Protein AF-A0A7S1ZR66-F1 (afdb_monomer_lite)

Radius of gyration: 20.39 Å; chains: 1; bounding box: 37×37×50 Å

Organism: Trieres chinensis (NCBI:txid1514140)

Sequence (114 aa):
HILWSLSKDFGASGFRTGVLYSQNSILLKGLANLNIFSGVSHPMQMIVAEILADDDFLDVFLDHSRIQITQSYNLCARKLEEMVIPYVPAVAGIFIYCDFSSLLPSQDFEGEKL

Secondary structure (DSSP, 8-state):
-EEEEHHHHSS-GGG--EEEE-S-HHHHHHHHHHGGGTPPPHHHHHHHHHHHH-HHHHHHHHHHHHHHHHHHHHHHHHHHHHTT--EEPPSSSS--EE--GGGSSSSSTTTT--

pLDDT: mean 94.1, std 5.13, range [60.31, 98.44]

Structure (mmCIF, N/CA/C/O backbone):
data_AF-A0A7S1ZR66-F1
#
_entry.id   AF-A0A7S1ZR66-F1
#
loop_
_atom_site.group_PDB
_atom_site.id
_atom_site.type_symbol
_atom_site.label_atom_id
_atom_site.label_alt_id
_atom_site.label_comp_id
_atom_site.label_asym_id
_atom_site.label_entity_id
_atom_site.label_seq_id
_atom_site.pdbx_PDB_ins_code
_atom_site.Cartn_x
_atom_site.Cartn_y
_atom_site.Cartn_z
_atom_site.occupancy
_atom_site.B_iso_or_equiv
_atom_site.auth_seq_id
_atom_site.auth_comp_id
_atom_site.auth_asym_id
_atom_site.auth_atom_id
_atom_site.pdbx_PDB_model_num
ATOM 1 N N . HIS A 1 1 ? -1.587 14.432 -10.041 1.00 92.75 1 HIS A N 1
ATOM 2 C CA . HIS A 1 1 ? -0.272 13.805 -9.786 1.00 92.75 1 HIS A CA 1
ATOM 3 C C . HIS A 1 1 ? -0.515 12.489 -9.074 1.00 92.75 1 HIS A C 1
ATOM 5 O O . HIS A 1 1 ? -1.448 12.439 -8.284 1.00 92.75 1 HIS A O 1
ATOM 11 N N . ILE A 1 2 ? 0.268 11.452 -9.355 1.00 96.62 2 ILE A N 1
ATOM 12 C CA . ILE A 1 2 ? 0.158 10.134 -8.720 1.00 96.62 2 ILE A CA 1
ATOM 13 C C . ILE A 1 2 ? 1.516 9.802 -8.109 1.00 96.62 2 ILE A C 1
ATOM 15 O O . ILE A 1 2 ? 2.536 9.928 -8.782 1.00 96.62 2 ILE A O 1
ATOM 19 N N . LEU A 1 3 ? 1.512 9.402 -6.842 1.00 95.12 3 LEU A N 1
ATOM 20 C CA . LEU A 1 3 ? 2.680 8.916 -6.115 1.00 95.12 3 LEU A CA 1
ATOM 21 C C . LEU A 1 3 ? 2.479 7.433 -5.840 1.00 95.12 3 LEU A C 1
ATOM 23 O O . LEU A 1 3 ? 1.424 7.039 -5.347 1.00 95.12 3 LEU A O 1
ATOM 27 N N . TRP A 1 4 ? 3.485 6.630 -6.150 1.00 95.88 4 TRP A N 1
ATOM 28 C CA . TRP A 1 4 ? 3.432 5.187 -5.966 1.00 95.88 4 TRP A CA 1
ATOM 29 C C . TRP A 1 4 ? 4.798 4.628 -5.547 1.00 95.88 4 TRP A C 1
ATOM 31 O O . TRP A 1 4 ? 5.835 5.249 -5.780 1.00 95.88 4 TRP A O 1
ATOM 41 N N . SER A 1 5 ? 4.817 3.473 -4.881 1.00 94.81 5 SER A N 1
ATOM 42 C CA . SER A 1 5 ? 6.042 2.787 -4.458 1.00 94.81 5 SER A CA 1
ATOM 43 C C . SER A 1 5 ? 5.779 1.303 -4.226 1.00 94.81 5 SER A C 1
ATOM 45 O O . SER A 1 5 ? 4.735 0.933 -3.698 1.00 94.81 5 SER A O 1
ATOM 47 N N . LEU A 1 6 ? 6.794 0.470 -4.463 1.00 94.75 6 LEU A N 1
ATOM 48 C CA . LEU A 1 6 ? 6.759 -0.966 -4.162 1.00 94.75 6 LEU A CA 1
ATOM 49 C C . LEU A 1 6 ? 6.698 -1.292 -2.657 1.00 94.75 6 LEU A C 1
ATOM 51 O O . LEU A 1 6 ? 6.507 -2.441 -2.266 1.00 94.75 6 LEU A O 1
ATOM 55 N N . SER A 1 7 ? 6.871 -0.296 -1.786 1.00 94.88 7 SER A N 1
ATOM 56 C CA . SER A 1 7 ? 7.062 -0.513 -0.347 1.00 94.88 7 SER A CA 1
ATOM 57 C C . SER A 1 7 ? 5.894 -1.223 0.349 1.00 94.88 7 SER A C 1
ATOM 59 O O . SER A 1 7 ? 6.119 -1.868 1.372 1.00 94.88 7 SER A O 1
ATOM 61 N N . LYS A 1 8 ? 4.661 -1.061 -0.145 1.00 91.38 8 LYS A N 1
ATOM 62 C CA . LYS A 1 8 ? 3.447 -1.601 0.489 1.00 91.38 8 LYS A CA 1
ATOM 63 C C . LYS A 1 8 ? 2.804 -2.698 -0.345 1.00 91.38 8 LYS A C 1
ATOM 65 O O . LYS A 1 8 ? 2.589 -3.775 0.192 1.00 91.38 8 LYS A O 1
ATOM 70 N N . ASP A 1 9 ? 2.610 -2.457 -1.637 1.00 91.69 9 ASP A N 1
ATOM 71 C CA . ASP A 1 9 ? 1.949 -3.423 -2.522 1.00 91.69 9 ASP A CA 1
ATOM 72 C C . ASP A 1 9 ? 2.796 -4.688 -2.734 1.00 91.69 9 ASP A C 1
ATOM 74 O O . ASP A 1 9 ? 2.255 -5.786 -2.806 1.00 91.69 9 ASP A O 1
ATOM 78 N N . PHE A 1 10 ? 4.128 -4.541 -2.752 1.00 93.88 10 PHE A N 1
ATOM 79 C CA . PHE A 1 10 ? 5.086 -5.636 -2.961 1.00 93.88 10 PHE A CA 1
ATOM 80 C C . PHE A 1 10 ? 5.878 -6.006 -1.700 1.00 93.88 10 PHE A C 1
ATOM 82 O O . PHE A 1 10 ? 6.770 -6.847 -1.752 1.00 93.88 10 PHE A O 1
ATOM 89 N N . GLY A 1 11 ? 5.634 -5.333 -0.570 1.00 93.06 11 GLY A N 1
ATOM 90 C CA . GLY A 1 11 ? 6.440 -5.505 0.647 1.00 93.06 11 GLY A CA 1
ATOM 91 C C . GLY A 1 11 ? 7.927 -5.141 0.487 1.00 93.06 11 GLY A C 1
ATOM 92 O O . GLY A 1 11 ? 8.728 -5.398 1.383 1.00 93.06 11 GLY A O 1
ATOM 93 N N . ALA A 1 12 ? 8.320 -4.505 -0.622 1.00 94.44 12 ALA A N 1
ATOM 94 C CA . ALA A 1 12 ? 9.715 -4.263 -0.987 1.00 94.44 12 ALA A CA 1
ATOM 95 C C . ALA A 1 12 ? 10.218 -2.903 -0.475 1.00 94.44 12 ALA A C 1
ATOM 97 O O . ALA A 1 12 ? 10.810 -2.103 -1.204 1.00 94.44 12 ALA A O 1
ATOM 98 N N . SER A 1 13 ? 9.972 -2.604 0.803 1.00 93.00 13 SER A N 1
ATOM 99 C CA . SER A 1 13 ? 10.336 -1.308 1.391 1.00 93.00 13 SER A CA 1
ATOM 100 C C . SER A 1 13 ? 11.841 -1.037 1.332 1.00 93.00 13 SER A C 1
ATOM 102 O O . SER A 1 13 ? 12.227 0.118 1.184 1.00 93.00 13 SER A O 1
ATOM 104 N N . GLY A 1 14 ? 12.686 -2.071 1.350 1.00 92.69 14 GLY A N 1
ATOM 105 C CA . GLY A 1 14 ? 14.141 -1.954 1.227 1.00 92.69 14 GLY A CA 1
ATOM 106 C C . GLY A 1 14 ? 14.646 -1.512 -0.151 1.00 92.69 14 GLY A C 1
ATOM 107 O O . GLY A 1 14 ? 15.755 -0.997 -0.239 1.00 92.69 14 GLY A O 1
ATOM 108 N N . PHE A 1 15 ? 13.846 -1.635 -1.218 1.00 93.88 15 PHE A N 1
ATOM 109 C CA . PHE A 1 15 ? 14.294 -1.310 -2.586 1.00 93.88 15 PHE A CA 1
ATOM 110 C C . PHE A 1 15 ? 14.435 0.195 -2.828 1.00 93.88 15 PHE A C 1
ATOM 112 O O . PHE A 1 15 ? 15.133 0.633 -3.736 1.00 93.88 15 PHE A O 1
ATOM 119 N N . ARG A 1 16 ? 13.782 1.005 -1.993 1.00 92.38 16 ARG A N 1
ATOM 120 C CA . ARG A 1 16 ? 13.810 2.470 -2.081 1.00 92.38 16 ARG A CA 1
ATOM 121 C C . ARG A 1 16 ? 13.393 3.049 -3.424 1.00 92.38 16 ARG A C 1
ATOM 123 O O . ARG A 1 16 ? 13.847 4.114 -3.820 1.00 92.38 16 ARG A O 1
ATOM 130 N N . THR A 1 17 ? 12.415 2.406 -4.050 1.00 93.62 17 THR A N 1
ATOM 131 C CA . THR A 1 17 ? 11.853 2.841 -5.328 1.00 93.62 17 THR A CA 1
ATOM 132 C C . THR A 1 17 ? 10.510 3.534 -5.124 1.00 93.62 17 THR A C 1
ATOM 134 O O . THR A 1 17 ? 9.545 2.935 -4.638 1.00 93.62 17 THR A O 1
ATOM 137 N N . GLY A 1 18 ? 10.453 4.812 -5.492 1.00 92.12 18 GLY A N 1
ATOM 138 C CA . GLY A 1 18 ? 9.234 5.612 -5.552 1.00 92.12 18 GLY A CA 1
ATOM 139 C C . GLY A 1 18 ? 9.074 6.218 -6.941 1.00 92.12 18 GLY A C 1
ATOM 140 O O . GLY A 1 18 ? 10.059 6.556 -7.593 1.00 92.12 18 GLY A O 1
ATOM 141 N N . VAL A 1 19 ? 7.832 6.346 -7.387 1.00 92.88 19 VAL A N 1
ATOM 142 C CA . VAL A 1 19 ? 7.469 6.867 -8.702 1.00 92.88 19 VAL A CA 1
ATOM 143 C C . VAL A 1 19 ? 6.523 8.042 -8.513 1.00 92.88 19 VAL A C 1
ATOM 145 O O . VAL A 1 19 ? 5.522 7.943 -7.804 1.00 92.88 19 VAL A O 1
ATOM 148 N N . LEU A 1 20 ? 6.834 9.154 -9.176 1.00 93.62 20 LEU A N 1
ATOM 149 C CA . LEU A 1 20 ? 5.905 10.256 -9.370 1.00 93.62 20 LEU A CA 1
ATOM 150 C C . LEU A 1 20 ? 5.476 10.277 -10.833 1.00 93.62 20 LEU A C 1
ATOM 152 O O . LEU A 1 20 ? 6.281 10.547 -11.721 1.00 93.62 20 LEU A O 1
ATOM 156 N N . TYR A 1 21 ? 4.185 10.088 -11.067 1.00 94.81 21 TYR A N 1
ATOM 157 C CA . TYR A 1 21 ? 3.568 10.320 -12.361 1.00 94.81 21 TYR A CA 1
ATOM 158 C C . TYR A 1 21 ? 2.830 11.667 -12.365 1.00 94.81 21 TYR A C 1
ATOM 160 O O . TYR A 1 21 ? 2.024 11.989 -11.484 1.00 94.81 21 TYR A O 1
ATOM 168 N N . SER A 1 22 ? 3.117 12.500 -13.363 1.00 96.25 22 SER A N 1
ATOM 169 C CA . SER A 1 22 ? 2.583 13.856 -13.470 1.00 96.25 22 SER A CA 1
ATOM 170 C C . SER A 1 22 ? 2.481 14.284 -14.928 1.00 96.25 22 SER A C 1
ATOM 172 O O . SER A 1 22 ? 3.426 14.110 -15.683 1.00 96.25 22 SER A O 1
ATOM 174 N N . GLN A 1 23 ? 1.375 14.926 -15.304 1.00 97.25 23 GLN A N 1
ATOM 175 C CA . GLN A 1 23 ? 1.249 15.594 -16.608 1.00 97.25 23 GLN A CA 1
ATOM 176 C C . GLN A 1 23 ? 1.816 17.026 -16.592 1.00 97.25 23 GLN A C 1
ATOM 178 O O . GLN A 1 23 ? 1.995 17.647 -17.635 1.00 97.25 23 GLN A O 1
ATOM 183 N N . ASN A 1 24 ? 2.125 17.572 -15.411 1.00 97.56 24 ASN A N 1
ATOM 184 C CA . ASN A 1 24 ? 2.722 18.897 -15.283 1.00 97.56 24 ASN A CA 1
ATOM 185 C C . ASN A 1 24 ? 4.222 18.834 -15.607 1.00 97.56 24 ASN A C 1
ATOM 187 O O . ASN A 1 24 ? 5.030 18.403 -14.778 1.00 97.56 24 ASN A O 1
ATOM 191 N N . SER A 1 25 ? 4.593 19.303 -16.798 1.00 96.00 25 SER A N 1
ATOM 192 C CA . SER A 1 25 ? 5.981 19.325 -17.261 1.00 96.00 25 SER A CA 1
ATOM 193 C C . SER A 1 25 ? 6.876 20.279 -16.470 1.00 96.00 25 SER A C 1
ATOM 195 O O . SER A 1 25 ? 8.077 20.044 -16.384 1.00 96.00 25 SER A O 1
ATOM 197 N N . ILE A 1 26 ? 6.325 21.361 -15.905 1.00 96.38 26 ILE A N 1
ATOM 198 C CA . ILE A 1 26 ? 7.096 22.323 -15.101 1.00 96.38 26 ILE A CA 1
ATOM 199 C C . ILE A 1 26 ? 7.556 21.643 -13.810 1.00 96.38 26 ILE A C 1
ATOM 201 O O . ILE A 1 26 ? 8.738 21.695 -13.476 1.00 96.38 26 ILE A O 1
ATOM 205 N N . LEU A 1 27 ? 6.646 20.927 -13.144 1.00 94.38 27 LEU A N 1
ATOM 206 C CA . LEU A 1 27 ? 6.963 20.129 -11.961 1.00 94.38 27 LEU A CA 1
ATOM 207 C C . LEU A 1 27 ? 8.024 19.065 -12.269 1.00 94.38 27 LEU A C 1
ATOM 209 O O . LEU A 1 27 ? 9.008 18.960 -11.544 1.00 94.38 27 LEU A O 1
ATOM 213 N N . LEU A 1 28 ? 7.849 18.301 -13.353 1.00 93.75 28 LEU A N 1
ATOM 214 C CA . LEU A 1 28 ? 8.796 17.246 -13.727 1.00 93.75 28 LEU A CA 1
ATOM 215 C C . LEU A 1 28 ? 10.194 17.798 -14.026 1.00 93.75 28 LEU A C 1
ATOM 217 O O . LEU A 1 28 ? 11.180 17.220 -13.580 1.00 93.75 28 LEU A O 1
ATOM 221 N N . LYS A 1 29 ? 10.291 18.939 -14.722 1.00 93.06 29 LYS A N 1
ATOM 222 C CA . LYS A 1 29 ? 11.575 19.614 -14.970 1.00 93.06 29 LYS A CA 1
ATOM 223 C C . LYS A 1 29 ? 12.231 20.087 -13.674 1.00 93.06 29 LYS A C 1
ATOM 225 O O . LYS A 1 29 ? 13.433 19.907 -13.509 1.00 93.06 29 LYS A O 1
ATOM 230 N N . GLY A 1 30 ? 11.453 20.655 -12.751 1.00 93.12 30 GLY A N 1
ATOM 231 C CA . GLY A 1 30 ? 11.957 21.055 -11.436 1.00 93.12 30 GLY A CA 1
ATOM 232 C C . GLY A 1 30 ? 12.502 19.867 -10.640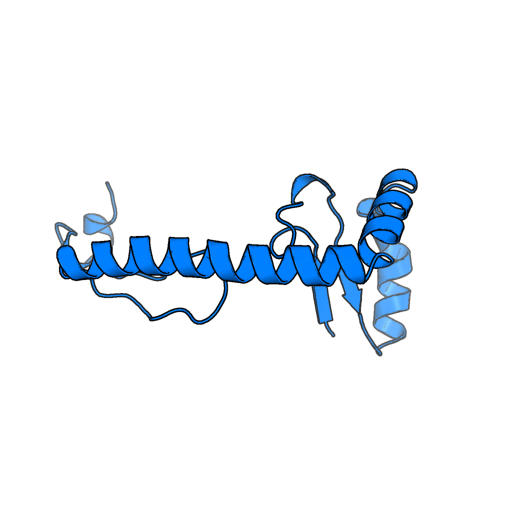 1.00 93.12 30 GLY A C 1
ATOM 233 O O . GLY A 1 30 ? 13.596 19.940 -10.086 1.00 93.12 30 GLY A O 1
ATOM 234 N N . LEU A 1 31 ? 11.780 18.746 -10.644 1.00 90.81 31 LEU A N 1
ATOM 235 C CA . LEU A 1 31 ? 12.182 17.533 -9.932 1.00 90.81 31 LEU A CA 1
ATOM 236 C C . LEU A 1 31 ? 13.363 16.811 -10.575 1.00 90.81 31 LEU A C 1
ATOM 238 O O . LEU A 1 31 ? 14.182 16.264 -9.844 1.00 90.81 31 LEU A O 1
ATOM 242 N N . ALA A 1 32 ? 13.501 16.839 -11.902 1.00 86.88 32 ALA A N 1
ATOM 243 C CA . ALA A 1 32 ? 14.645 16.237 -12.588 1.00 86.88 32 ALA A CA 1
ATOM 244 C C . ALA A 1 32 ? 15.983 16.787 -12.061 1.00 86.88 32 ALA A C 1
ATOM 246 O O . ALA A 1 32 ? 16.927 16.023 -11.873 1.00 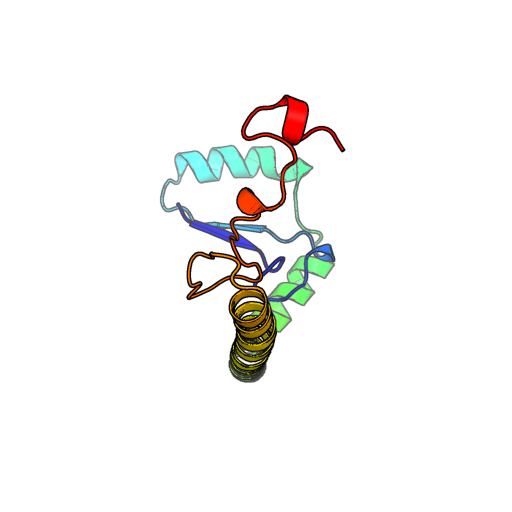86.88 32 ALA A O 1
ATOM 247 N N . ASN A 1 33 ? 16.033 18.081 -11.729 1.00 84.38 33 ASN A N 1
ATOM 248 C CA . ASN A 1 33 ? 17.214 18.717 -11.141 1.00 84.38 33 ASN A CA 1
ATOM 249 C C . ASN A 1 33 ? 17.459 18.317 -9.674 1.00 84.38 33 ASN A C 1
ATOM 251 O O . ASN A 1 33 ? 18.595 18.348 -9.212 1.00 84.38 33 ASN A O 1
ATOM 255 N N . LEU A 1 34 ? 16.409 17.946 -8.935 1.00 85.38 34 LEU A N 1
ATOM 256 C CA . LEU A 1 34 ? 16.487 17.558 -7.520 1.00 85.38 34 LEU A CA 1
ATOM 257 C C . LEU A 1 34 ? 16.696 16.051 -7.321 1.00 85.38 34 LEU A C 1
ATOM 259 O O . LEU A 1 34 ? 17.138 15.624 -6.256 1.00 85.38 34 LEU A O 1
ATOM 263 N N . ASN A 1 35 ? 16.420 15.244 -8.346 1.00 81.06 35 ASN A N 1
ATOM 264 C CA . ASN A 1 35 ? 16.436 13.786 -8.262 1.00 81.06 35 ASN A CA 1
ATOM 265 C C . ASN A 1 35 ? 17.831 13.191 -7.987 1.00 81.06 35 ASN A C 1
ATOM 267 O O . ASN A 1 35 ? 17.931 12.021 -7.637 1.00 81.06 35 ASN A O 1
ATOM 271 N N . ILE A 1 36 ? 18.912 13.972 -8.097 1.00 78.62 36 ILE A N 1
ATOM 272 C CA . ILE A 1 36 ? 20.276 13.510 -7.794 1.00 78.62 36 ILE A CA 1
ATOM 273 C C . ILE A 1 36 ? 20.440 13.031 -6.341 1.00 78.62 36 ILE A C 1
ATOM 275 O O . ILE A 1 36 ? 21.237 12.135 -6.081 1.00 78.62 36 ILE A O 1
ATOM 279 N N . PHE A 1 37 ? 19.662 13.576 -5.399 1.00 82.12 37 PHE A N 1
ATOM 280 C CA . PHE A 1 37 ? 19.746 13.217 -3.978 1.00 82.12 37 PHE A CA 1
ATOM 281 C C . PHE A 1 37 ? 18.920 11.982 -3.599 1.00 82.12 37 PHE A C 1
ATOM 283 O O . PHE A 1 37 ? 19.128 11.408 -2.533 1.00 82.12 37 PHE A O 1
ATOM 290 N N . SER A 1 38 ? 17.97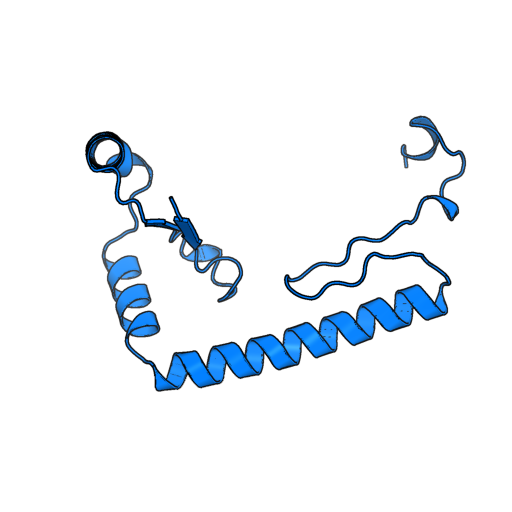7 11.576 -4.450 1.00 84.19 38 SER A N 1
ATOM 291 C CA . SER A 1 38 ? 17.030 10.484 -4.180 1.00 84.19 38 SER A CA 1
ATOM 292 C C . SER A 1 38 ? 16.904 9.501 -5.345 1.00 84.19 38 SER A C 1
ATOM 294 O O . SER A 1 38 ? 15.920 8.768 -5.439 1.00 84.19 38 SER A O 1
ATOM 296 N N . GLY A 1 39 ? 17.883 9.502 -6.251 1.00 85.88 39 GLY A N 1
ATOM 297 C CA . GLY A 1 39 ? 17.896 8.641 -7.423 1.00 85.88 39 GLY A CA 1
ATOM 298 C C . GLY A 1 39 ? 17.982 7.166 -7.038 1.00 85.88 39 GLY A C 1
ATOM 299 O O . GLY A 1 39 ? 18.748 6.770 -6.161 1.00 85.88 39 GLY A O 1
ATOM 300 N N . VAL A 1 40 ? 17.205 6.335 -7.728 1.00 91.44 40 VAL A N 1
ATOM 301 C CA . VAL A 1 40 ? 17.272 4.876 -7.593 1.00 91.44 40 VAL A CA 1
ATOM 302 C C . VAL A 1 40 ? 18.523 4.382 -8.321 1.00 91.44 40 VAL A C 1
ATOM 304 O O . VAL A 1 40 ? 18.787 4.806 -9.446 1.00 91.44 40 VAL A O 1
ATOM 307 N N . SER A 1 41 ? 19.309 3.494 -7.709 1.00 91.38 41 SER A N 1
ATOM 308 C CA . SER A 1 41 ? 20.521 2.963 -8.347 1.00 91.38 41 SER A CA 1
ATOM 309 C C . SER A 1 41 ? 20.182 2.174 -9.617 1.00 91.38 41 SER A C 1
ATOM 311 O O . SER A 1 41 ? 19.142 1.522 -9.692 1.00 91.38 41 SER A O 1
ATOM 313 N N . HIS A 1 42 ? 21.062 2.205 -10.623 1.00 93.44 42 HIS A N 1
ATOM 314 C CA . HIS A 1 42 ? 20.813 1.513 -11.894 1.00 93.44 42 HIS A CA 1
ATOM 315 C C . HIS A 1 42 ? 20.519 0.006 -11.732 1.00 93.44 42 HIS A C 1
ATOM 317 O O . HIS A 1 42 ? 19.525 -0.447 -12.294 1.00 93.44 42 HIS A O 1
ATOM 323 N N . PRO A 1 43 ? 21.266 -0.771 -10.915 1.00 95.38 43 PRO A N 1
ATOM 324 C CA . PRO A 1 43 ? 20.928 -2.176 -10.683 1.00 95.38 43 PRO A CA 1
ATOM 325 C C . PRO A 1 43 ? 19.519 -2.371 -10.111 1.00 95.38 43 PRO A C 1
ATOM 327 O O . PRO A 1 43 ? 18.814 -3.290 -10.510 1.00 95.38 43 PRO A O 1
ATOM 330 N N . MET A 1 44 ? 19.080 -1.482 -9.214 1.00 95.50 44 MET A N 1
ATOM 331 C CA . MET A 1 44 ? 17.736 -1.551 -8.646 1.00 95.50 44 MET A CA 1
ATOM 332 C C . MET A 1 44 ? 16.661 -1.180 -9.671 1.00 95.50 44 MET A C 1
ATOM 334 O O . MET A 1 44 ? 15.605 -1.801 -9.695 1.00 95.50 44 MET A O 1
ATOM 338 N N . GLN A 1 45 ? 16.935 -0.215 -10.557 1.00 95.19 45 GLN A N 1
ATOM 339 C CA . GLN A 1 45 ? 16.042 0.088 -11.679 1.00 95.19 45 GLN A CA 1
ATOM 340 C C . GLN A 1 45 ? 15.866 -1.127 -12.598 1.00 95.19 45 GLN A C 1
ATOM 342 O O . GLN A 1 45 ? 14.741 -1.413 -12.988 1.00 95.19 45 GLN A O 1
ATOM 347 N N . MET A 1 46 ? 16.944 -1.865 -12.892 1.00 97.25 46 MET A N 1
ATOM 348 C CA . MET A 1 46 ? 16.880 -3.085 -13.708 1.00 97.25 46 MET A CA 1
ATOM 349 C C . MET A 1 46 ? 16.050 -4.185 -13.038 1.00 97.25 46 MET A C 1
ATOM 351 O O . MET A 1 46 ? 15.200 -4.780 -13.687 1.00 97.25 46 MET A O 1
ATOM 355 N N . ILE A 1 47 ? 16.247 -4.418 -11.736 1.00 95.88 47 ILE A N 1
ATOM 356 C CA . ILE A 1 47 ? 15.457 -5.400 -10.973 1.00 95.88 47 ILE A CA 1
ATOM 357 C C . ILE A 1 47 ? 13.971 -5.033 -10.988 1.00 95.88 47 ILE A C 1
ATOM 359 O O . ILE A 1 47 ? 13.125 -5.881 -11.252 1.00 95.88 47 ILE A O 1
ATOM 363 N N . VAL A 1 48 ? 13.645 -3.769 -10.709 1.00 95.94 48 VAL A N 1
ATOM 364 C CA . VAL A 1 48 ? 12.252 -3.306 -10.710 1.00 95.94 48 VAL A CA 1
ATOM 365 C C . VAL A 1 48 ? 11.646 -3.399 -12.109 1.00 95.94 48 VAL A C 1
ATOM 367 O O . VAL A 1 48 ? 10.485 -3.772 -12.224 1.00 95.94 48 VAL A O 1
ATOM 370 N N . ALA A 1 49 ? 12.408 -3.090 -13.159 1.00 96.50 49 ALA A N 1
ATOM 371 C CA . ALA A 1 49 ? 11.939 -3.219 -14.534 1.00 96.50 49 ALA A CA 1
ATOM 372 C C . ALA A 1 49 ? 11.590 -4.671 -14.886 1.00 96.50 49 ALA A C 1
ATOM 374 O O . ALA A 1 49 ? 10.531 -4.893 -15.456 1.00 96.50 49 ALA A O 1
ATOM 375 N N . GLU A 1 50 ? 12.427 -5.635 -14.495 1.00 96.88 50 GLU A N 1
ATOM 376 C CA . GLU A 1 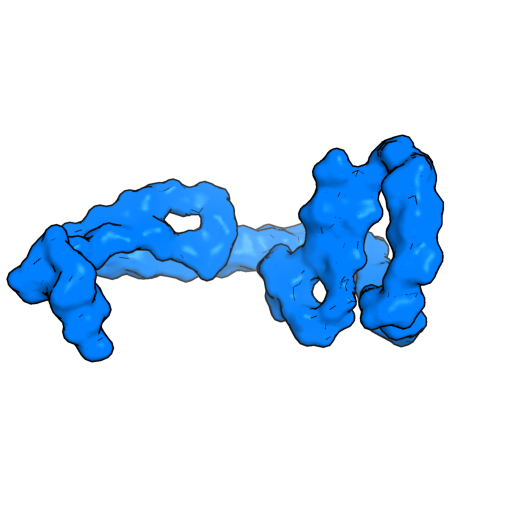50 ? 12.165 -7.060 -14.728 1.00 96.88 50 GLU A CA 1
ATOM 377 C C . GLU A 1 50 ? 10.896 -7.524 -13.999 1.00 96.88 50 GLU A C 1
ATOM 379 O O . GLU A 1 50 ? 10.016 -8.121 -14.606 1.00 96.88 50 GLU A O 1
ATOM 384 N N . ILE A 1 51 ? 10.751 -7.165 -12.717 1.00 95.69 51 ILE A N 1
ATOM 385 C CA . ILE A 1 51 ? 9.564 -7.511 -11.916 1.00 95.69 51 ILE A CA 1
ATOM 386 C C . ILE A 1 51 ? 8.286 -6.934 -12.533 1.00 95.69 51 ILE A C 1
ATOM 388 O O . ILE A 1 51 ? 7.252 -7.592 -12.535 1.00 95.69 51 ILE A O 1
ATOM 392 N N . LEU A 1 52 ? 8.335 -5.687 -13.009 1.00 95.94 52 LEU A N 1
ATOM 393 C CA . LEU A 1 52 ? 7.164 -4.999 -13.555 1.00 95.94 52 LEU A CA 1
ATOM 394 C C . LEU A 1 52 ? 6.846 -5.380 -15.009 1.00 95.94 52 LEU A C 1
ATOM 396 O O . LEU A 1 52 ? 5.801 -4.968 -15.503 1.00 95.94 52 LEU A O 1
ATOM 400 N N . ALA A 1 53 ? 7.740 -6.097 -15.692 1.00 97.81 53 ALA A N 1
ATOM 401 C CA . ALA A 1 53 ? 7.536 -6.573 -17.059 1.00 97.81 53 ALA A CA 1
ATOM 402 C C . ALA A 1 53 ? 6.978 -8.007 -17.123 1.00 97.81 53 ALA A C 1
ATOM 404 O O . ALA A 1 53 ? 6.556 -8.441 -18.193 1.00 97.81 53 ALA A O 1
ATOM 405 N N . ASP A 1 54 ? 6.991 -8.737 -16.006 1.00 98.06 54 ASP A N 1
ATOM 406 C CA . ASP A 1 54 ? 6.478 -10.103 -15.897 1.00 98.06 54 ASP A CA 1
ATOM 407 C C . ASP A 1 54 ? 5.002 -10.092 -15.456 1.00 98.06 54 ASP A C 1
ATOM 409 O O . ASP A 1 54 ? 4.685 -10.172 -14.267 1.00 98.06 54 ASP A O 1
ATOM 413 N N . ASP A 1 55 ? 4.093 -9.948 -16.425 1.00 98.06 55 ASP A N 1
ATOM 414 C CA . ASP A 1 55 ? 2.645 -9.877 -16.176 1.00 98.06 55 ASP A CA 1
ATOM 415 C C . ASP A 1 55 ? 2.106 -11.138 -15.467 1.00 98.06 55 ASP A C 1
ATOM 417 O O . ASP A 1 55 ? 1.299 -11.029 -14.542 1.00 98.06 55 ASP A O 1
ATOM 421 N N . ASP A 1 56 ? 2.605 -12.327 -15.832 1.00 98.25 56 ASP A N 1
ATOM 422 C CA . ASP A 1 56 ? 2.192 -13.599 -15.224 1.00 98.25 56 ASP A CA 1
ATOM 423 C C . ASP A 1 56 ? 2.579 -13.649 -13.736 1.00 98.25 56 ASP A C 1
ATOM 425 O O . ASP A 1 56 ? 1.779 -14.051 -12.880 1.00 98.25 56 ASP A O 1
ATOM 429 N N . PHE A 1 57 ? 3.797 -13.210 -13.395 1.00 97.56 57 PHE A N 1
ATOM 430 C CA . PHE A 1 57 ? 4.217 -13.068 -12.003 1.00 97.56 57 PHE A CA 1
ATOM 431 C C . PHE A 1 57 ? 3.348 -12.055 -11.254 1.00 97.56 57 PHE A C 1
ATOM 433 O O . PHE A 1 57 ? 2.938 -12.329 -10.122 1.00 97.56 57 PHE A O 1
ATOM 440 N N . LEU A 1 58 ? 3.077 -10.892 -11.853 1.00 97.88 58 LEU A N 1
ATOM 441 C CA . LEU A 1 58 ? 2.312 -9.821 -11.215 1.00 97.88 58 LEU A CA 1
ATOM 442 C C . LEU A 1 58 ? 0.891 -10.262 -10.869 1.00 97.88 58 LEU A C 1
ATOM 444 O O . LEU A 1 58 ? 0.453 -10.033 -9.737 1.00 97.88 58 LEU A O 1
ATOM 448 N N . ASP A 1 59 ? 0.194 -10.916 -11.794 1.00 97.81 59 ASP A N 1
ATOM 449 C CA . ASP A 1 59 ? -1.173 -11.390 -11.576 1.00 97.81 59 ASP A CA 1
ATOM 450 C C . ASP A 1 59 ? -1.225 -12.391 -10.417 1.00 97.81 59 ASP A C 1
ATOM 452 O O . ASP A 1 59 ? -1.975 -12.205 -9.451 1.00 97.81 59 ASP A O 1
ATOM 456 N N . VAL A 1 60 ? -0.343 -13.395 -10.440 1.00 98.31 60 VAL A N 1
ATOM 457 C CA . VAL A 1 60 ? -0.249 -14.405 -9.377 1.00 98.31 60 VAL A CA 1
ATOM 458 C C . VAL A 1 60 ? 0.125 -13.762 -8.039 1.00 98.31 60 VAL A C 1
ATOM 460 O O . VAL A 1 60 ? -0.503 -14.043 -7.013 1.00 98.31 60 VAL A O 1
ATOM 463 N N . PHE A 1 61 ? 1.132 -12.887 -8.020 1.00 97.75 61 PHE A N 1
ATOM 464 C CA . PHE A 1 61 ? 1.607 -12.237 -6.801 1.00 97.75 61 PHE A CA 1
ATOM 465 C C . PHE A 1 61 ? 0.519 -11.375 -6.157 1.00 97.75 61 PHE A C 1
ATOM 467 O O . PHE A 1 61 ? 0.279 -11.476 -4.949 1.00 97.75 61 PHE A O 1
ATOM 474 N N . LEU A 1 62 ? -0.158 -10.538 -6.945 1.00 96.56 62 LEU A N 1
ATOM 475 C CA . LEU A 1 62 ? -1.180 -9.628 -6.439 1.00 96.56 62 LEU A CA 1
ATOM 476 C C . LEU A 1 62 ? -2.407 -10.388 -5.933 1.00 96.56 62 LEU A C 1
ATOM 478 O O . LEU A 1 62 ? -2.948 -10.024 -4.887 1.00 96.56 62 LEU A O 1
ATOM 482 N N . ASP A 1 63 ? -2.819 -11.462 -6.603 1.00 97.56 63 ASP A N 1
ATOM 483 C CA . ASP A 1 63 ? -3.938 -12.288 -6.145 1.00 97.56 63 ASP A CA 1
ATOM 484 C C . ASP A 1 63 ? -3.614 -13.028 -4.850 1.00 97.56 63 ASP A C 1
ATOM 486 O O . ASP A 1 63 ? -4.390 -12.972 -3.889 1.00 97.56 63 ASP A O 1
ATOM 490 N N . HIS A 1 64 ? -2.429 -13.634 -4.756 1.00 97.81 64 HIS A N 1
ATOM 491 C CA . HIS A 1 64 ? -1.970 -14.234 -3.505 1.00 97.81 64 HIS A CA 1
ATOM 492 C C . HIS A 1 64 ? -1.874 -13.204 -2.373 1.00 97.81 64 HIS A C 1
ATOM 494 O O . HIS A 1 64 ? -2.307 -13.490 -1.253 1.00 97.81 64 HIS A O 1
ATOM 500 N N . SER A 1 65 ? -1.354 -12.008 -2.656 1.00 96.75 65 SER A N 1
ATOM 501 C CA . SER A 1 65 ? -1.252 -10.915 -1.686 1.00 96.75 65 SER A CA 1
ATOM 502 C C . SER A 1 65 ? -2.633 -10.494 -1.174 1.00 96.75 65 SER A C 1
ATOM 504 O O . SER A 1 65 ? -2.858 -10.456 0.037 1.00 96.75 65 SER A O 1
ATOM 506 N N . ARG A 1 66 ? -3.613 -10.291 -2.067 1.00 96.31 66 ARG A N 1
ATOM 507 C CA . ARG A 1 66 ? -5.005 -9.965 -1.699 1.00 96.31 66 ARG A CA 1
ATOM 508 C C . ARG A 1 66 ? -5.629 -11.038 -0.811 1.00 96.31 66 ARG A C 1
ATOM 510 O O . ARG A 1 66 ? -6.251 -10.699 0.198 1.00 96.31 66 ARG A O 1
ATOM 517 N N . ILE A 1 67 ? -5.448 -12.316 -1.151 1.00 97.62 67 ILE A N 1
ATOM 518 C CA . ILE A 1 67 ? -5.966 -13.441 -0.360 1.00 97.62 67 ILE A CA 1
ATOM 519 C C . ILE A 1 67 ? -5.362 -13.424 1.048 1.00 97.62 67 ILE A C 1
ATOM 521 O O . ILE A 1 67 ? -6.103 -13.474 2.030 1.00 97.62 67 ILE A O 1
ATOM 525 N N . GLN A 1 68 ? -4.037 -13.316 1.164 1.00 97.31 68 GLN A N 1
ATOM 526 C CA . GLN A 1 68 ? -3.356 -13.341 2.460 1.00 97.31 68 GLN A CA 1
ATOM 527 C C . GLN A 1 68 ? -3.702 -12.123 3.320 1.00 97.31 68 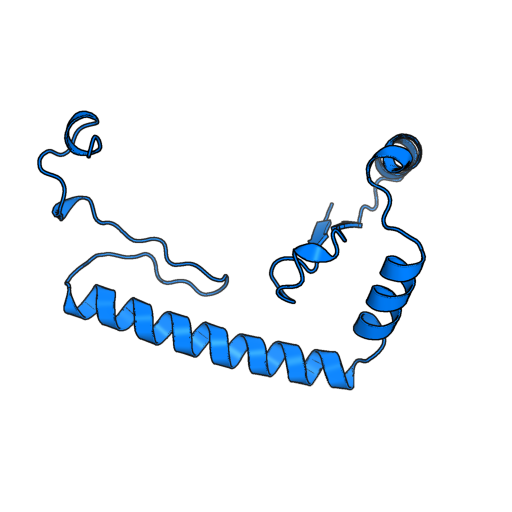GLN A C 1
ATOM 529 O O . GLN A 1 68 ? -4.030 -12.283 4.495 1.00 97.31 68 GLN A O 1
ATOM 534 N N . ILE A 1 69 ? -3.715 -10.919 2.740 1.00 97.25 69 ILE A N 1
ATOM 535 C CA . ILE A 1 69 ? -4.106 -9.692 3.449 1.00 97.25 69 ILE A CA 1
ATOM 536 C C . ILE A 1 69 ? -5.542 -9.812 3.965 1.00 97.25 69 ILE A C 1
ATOM 538 O O . ILE A 1 69 ? -5.804 -9.494 5.124 1.00 97.25 69 ILE A O 1
ATOM 542 N N . THR A 1 70 ? -6.459 -10.338 3.149 1.00 97.44 70 THR A N 1
ATOM 543 C CA . THR A 1 70 ? -7.856 -10.563 3.551 1.00 97.44 70 THR A CA 1
ATOM 544 C C . THR A 1 70 ? -7.953 -11.564 4.703 1.00 97.44 70 THR A C 1
ATOM 546 O O . THR A 1 70 ? -8.689 -11.341 5.664 1.00 97.44 70 THR A O 1
ATOM 549 N N . GLN A 1 71 ? -7.188 -12.657 4.655 1.00 98.06 71 GLN A N 1
ATOM 550 C CA . GLN A 1 71 ? -7.141 -13.643 5.737 1.00 98.06 71 GLN A CA 1
ATOM 551 C C . GLN A 1 71 ? -6.602 -13.038 7.040 1.00 98.06 71 GLN A C 1
ATOM 553 O O . GLN A 1 71 ? -7.203 -13.239 8.098 1.00 98.06 71 GLN A O 1
ATOM 558 N N . SER A 1 72 ? -5.511 -12.270 6.976 1.00 97.75 72 SER A N 1
ATOM 559 C CA . SER A 1 72 ? -4.952 -11.564 8.132 1.00 97.75 72 SER A CA 1
ATOM 560 C C . SER A 1 72 ? -5.930 -10.538 8.701 1.00 97.75 72 SER A C 1
ATOM 562 O O . SER A 1 72 ? -6.119 -10.489 9.916 1.00 97.75 72 SER A O 1
ATOM 564 N N . TYR A 1 73 ? -6.599 -9.767 7.840 1.00 98.31 73 TYR A N 1
ATOM 565 C CA . TYR A 1 73 ? -7.633 -8.820 8.247 1.00 98.31 73 TYR A CA 1
ATOM 566 C C . TYR A 1 73 ? -8.771 -9.523 8.993 1.00 98.31 73 TYR A C 1
ATOM 568 O O . TYR A 1 73 ? -9.063 -9.156 10.127 1.00 98.31 73 TYR A O 1
ATOM 576 N N . ASN A 1 74 ? -9.348 -10.579 8.413 1.00 98.12 74 ASN A N 1
ATOM 577 C CA . ASN A 1 74 ? -10.451 -11.327 9.021 1.00 98.12 74 ASN A CA 1
ATOM 578 C C . ASN A 1 74 ? -10.061 -11.946 10.369 1.00 98.12 74 ASN A C 1
ATOM 580 O O . ASN A 1 74 ? -10.872 -11.995 11.294 1.00 98.12 74 ASN A O 1
ATOM 584 N N . LEU A 1 75 ? -8.817 -12.419 10.503 1.00 98.19 75 LEU A N 1
ATOM 585 C CA . LEU A 1 75 ? -8.308 -12.924 11.774 1.00 98.19 75 LEU A CA 1
ATOM 586 C C . LEU A 1 75 ? -8.291 -11.825 12.844 1.00 98.19 75 LEU A C 1
ATOM 588 O O . LEU A 1 75 ? -8.817 -12.050 13.933 1.00 98.19 75 LEU A O 1
ATOM 592 N N . CYS A 1 76 ? -7.711 -10.664 12.537 1.00 98.00 76 CYS A N 1
ATOM 593 C CA . CYS A 1 76 ? -7.622 -9.544 13.471 1.00 98.00 76 CYS A CA 1
ATOM 594 C C . CYS A 1 76 ? -9.001 -8.951 13.795 1.00 98.00 76 CYS A C 1
ATOM 596 O O . CYS A 1 76 ? -9.312 -8.756 14.966 1.00 98.00 76 CYS A O 1
ATOM 598 N N . ALA A 1 77 ? -9.844 -8.729 12.783 1.00 98.19 77 ALA A N 1
ATOM 599 C CA . ALA A 1 77 ? -11.202 -8.208 12.927 1.00 98.19 77 ALA A CA 1
ATOM 600 C C . ALA A 1 77 ? -12.046 -9.088 13.858 1.00 98.19 77 ALA A C 1
ATOM 602 O O . ALA A 1 77 ? -12.589 -8.598 14.843 1.00 98.19 77 ALA A O 1
ATOM 603 N N . ARG A 1 78 ? -12.033 -10.410 13.646 1.00 98.44 78 ARG A N 1
ATOM 604 C CA . ARG A 1 78 ? -12.705 -11.369 14.535 1.00 98.44 78 ARG A CA 1
ATOM 605 C C . ARG A 1 78 ? -12.214 -11.275 15.981 1.00 98.44 78 ARG A C 1
ATOM 607 O O . ARG A 1 78 ? -13.011 -11.401 16.901 1.00 98.44 78 ARG A O 1
ATOM 614 N N . LYS A 1 79 ? -10.913 -11.063 16.211 1.00 98.25 79 LYS A N 1
ATOM 615 C CA . LYS A 1 79 ? -10.392 -10.885 17.577 1.00 98.25 79 LYS A CA 1
ATOM 616 C C . LYS A 1 79 ? -10.873 -9.592 18.219 1.00 98.25 79 LYS A C 1
ATOM 618 O O . LYS A 1 79 ? -11.210 -9.609 19.397 1.00 98.25 79 LYS A O 1
ATOM 623 N N . LEU A 1 80 ? -10.943 -8.501 17.464 1.00 98.12 80 LEU A N 1
ATOM 624 C CA . LEU A 1 80 ? -11.520 -7.250 17.955 1.00 98.12 80 LEU A CA 1
ATOM 625 C C . LEU A 1 80 ? -13.005 -7.429 18.308 1.00 98.12 80 LEU A C 1
ATOM 627 O O . LEU A 1 80 ? -13.425 -6.981 19.369 1.00 98.12 80 LEU A O 1
ATOM 631 N N . GLU A 1 81 ? -13.764 -8.169 17.496 1.00 97.94 81 GLU A N 1
ATOM 632 C CA . GLU A 1 81 ? -15.169 -8.510 17.773 1.00 97.94 81 GLU A CA 1
ATOM 633 C C . GLU A 1 81 ? -15.334 -9.362 19.036 1.00 97.94 81 GLU A C 1
ATOM 635 O O . GLU A 1 81 ? -16.172 -9.044 19.877 1.00 97.94 81 GLU A O 1
ATOM 640 N N . GLU A 1 82 ? -14.515 -10.406 19.212 1.00 97.94 82 GLU A N 1
ATOM 641 C CA . GLU A 1 82 ? -14.500 -11.236 20.430 1.00 97.94 82 GLU A CA 1
ATOM 642 C C . GLU A 1 82 ? -14.220 -10.401 21.694 1.00 97.94 82 GLU A C 1
ATOM 644 O O . GLU A 1 82 ? -14.762 -10.689 22.760 1.00 97.94 82 GLU A O 1
ATOM 649 N N . MET A 1 83 ? -13.386 -9.362 21.577 1.00 97.06 83 MET A N 1
ATOM 650 C CA . MET A 1 83 ? -13.049 -8.437 22.665 1.00 97.06 83 MET A CA 1
ATOM 651 C C . MET A 1 83 ? -14.034 -7.267 22.804 1.00 97.06 83 MET A C 1
ATOM 653 O O . MET A 1 83 ? -13.873 -6.452 23.710 1.00 97.06 83 MET A O 1
ATOM 657 N N . VAL A 1 84 ? -15.044 -7.168 21.932 1.00 97.31 84 VAL A N 1
ATOM 658 C CA . VAL A 1 84 ? -15.997 -6.045 21.876 1.00 97.31 84 VAL A CA 1
ATOM 659 C C . VAL A 1 84 ? -15.284 -4.692 21.684 1.00 97.31 84 VAL A C 1
ATOM 661 O O . VAL A 1 84 ? -15.706 -3.664 22.207 1.00 97.31 84 VAL A O 1
ATOM 664 N N . ILE A 1 85 ? -14.185 -4.686 20.923 1.00 98.25 85 ILE A N 1
ATOM 665 C CA . ILE A 1 85 ? -13.425 -3.481 20.574 1.00 98.25 85 ILE A CA 1
ATOM 666 C C . ILE A 1 85 ? -13.954 -2.916 19.250 1.00 98.25 85 ILE A C 1
ATOM 668 O O . ILE A 1 85 ? -13.878 -3.604 18.226 1.00 98.25 85 ILE A O 1
ATOM 672 N N . PRO A 1 86 ? -14.467 -1.672 19.227 1.00 97.88 86 PRO A N 1
ATOM 673 C CA . PRO A 1 86 ? -14.900 -1.038 17.991 1.00 97.88 86 PRO A CA 1
ATOM 674 C C . PRO A 1 86 ? -13.730 -0.827 17.022 1.00 97.88 86 PRO A C 1
ATOM 676 O O . PRO A 1 86 ? -12.604 -0.519 17.414 1.00 97.88 86 PRO A O 1
ATOM 679 N N . TYR A 1 87 ? -13.997 -0.965 15.726 1.00 98.12 87 TYR A N 1
ATOM 680 C CA . TYR A 1 87 ? -13.024 -0.691 14.672 1.00 98.12 87 TYR A CA 1
ATOM 681 C C . TYR A 1 87 ? -13.725 -0.234 13.394 1.00 98.12 87 TYR A C 1
ATOM 683 O O . TYR A 1 87 ? -14.912 -0.486 13.191 1.00 98.12 87 TYR A O 1
ATOM 691 N N . VAL A 1 88 ? -12.985 0.445 12.519 1.00 98.00 88 VAL A N 1
ATOM 692 C CA . VAL A 1 88 ? -13.470 0.833 11.192 1.00 98.00 88 VAL A CA 1
ATOM 693 C C . VAL A 1 88 ? -13.204 -0.320 10.220 1.00 98.00 88 VAL A C 1
ATOM 695 O O . VAL A 1 88 ? -12.039 -0.697 10.046 1.00 98.00 88 VAL A O 1
ATOM 698 N N . PRO A 1 89 ? -14.238 -0.886 9.565 1.00 96.81 89 PRO A N 1
ATOM 699 C CA . PRO A 1 89 ? -14.043 -1.916 8.554 1.00 96.81 89 PRO A CA 1
ATOM 700 C C . PRO A 1 89 ? -13.137 -1.424 7.423 1.00 96.81 89 PRO A C 1
ATOM 702 O O . PRO A 1 89 ? -13.358 -0.353 6.855 1.00 96.81 89 PRO A O 1
ATOM 705 N N . ALA A 1 90 ? -12.110 -2.207 7.100 1.00 95.81 90 ALA A N 1
ATOM 706 C CA . ALA A 1 90 ? -11.135 -1.861 6.077 1.00 95.81 90 ALA A CA 1
ATOM 707 C C . ALA A 1 90 ? -11.426 -2.639 4.791 1.00 95.81 90 ALA A C 1
ATOM 709 O O . ALA A 1 90 ? -11.718 -3.830 4.827 1.00 95.81 90 ALA A O 1
ATOM 710 N N . VAL A 1 91 ? -11.308 -1.961 3.649 1.00 94.06 91 VAL A N 1
ATOM 711 C CA . VAL A 1 91 ? -11.436 -2.571 2.310 1.00 94.06 91 VAL A CA 1
ATOM 712 C C . VAL A 1 91 ? -10.090 -2.702 1.591 1.00 94.06 91 VAL A C 1
ATOM 714 O O . VAL A 1 91 ? -10.010 -3.309 0.529 1.00 94.06 91 VAL A O 1
ATOM 717 N N . ALA A 1 92 ? -9.035 -2.105 2.152 1.00 93.31 92 ALA A N 1
ATOM 718 C CA . ALA A 1 92 ? -7.680 -2.107 1.617 1.00 93.31 92 ALA A CA 1
ATOM 719 C C . ALA A 1 92 ? -6.663 -1.761 2.717 1.00 93.31 92 ALA A C 1
ATOM 721 O O . ALA A 1 92 ? -7.023 -1.252 3.779 1.00 93.31 92 ALA A O 1
ATOM 722 N N . GLY A 1 93 ? -5.382 -1.974 2.414 1.00 93.12 93 GLY A N 1
ATOM 723 C CA . GLY A 1 93 ? -4.271 -1.681 3.314 1.00 93.12 93 GLY A CA 1
ATOM 724 C C . GLY A 1 93 ? -3.843 -2.883 4.153 1.00 93.12 93 GLY A C 1
ATOM 725 O O . GLY A 1 93 ? -4.366 -3.984 4.028 1.00 93.12 93 GLY A O 1
ATOM 726 N N . ILE A 1 94 ? -2.841 -2.651 4.998 1.00 94.56 94 ILE A N 1
ATOM 727 C CA . ILE A 1 94 ? -2.213 -3.667 5.859 1.00 94.56 94 ILE A CA 1
ATOM 728 C C . ILE A 1 94 ? -2.261 -3.244 7.334 1.00 94.56 94 ILE A C 1
ATOM 730 O O . ILE A 1 94 ? -1.286 -3.369 8.070 1.00 94.56 94 ILE A O 1
ATOM 734 N N . PHE A 1 95 ? -3.383 -2.653 7.746 1.00 95.19 95 PHE A N 1
ATOM 735 C CA . PHE A 1 95 ? -3.629 -2.150 9.098 1.00 95.19 95 PHE A CA 1
ATOM 736 C C . PHE A 1 95 ? -5.135 -2.115 9.394 1.00 95.19 95 PHE A C 1
ATOM 738 O O . PHE A 1 95 ? -5.952 -2.154 8.476 1.00 95.19 95 PHE A O 1
ATOM 745 N N . ILE A 1 96 ? -5.496 -2.021 10.676 1.00 97.31 96 ILE A N 1
ATOM 746 C CA . ILE A 1 96 ? -6.877 -1.838 11.142 1.00 97.31 96 ILE A CA 1
ATOM 747 C C . ILE A 1 96 ? -6.913 -0.620 12.057 1.00 97.31 96 ILE A C 1
ATOM 749 O O . ILE A 1 96 ? -6.073 -0.486 12.946 1.00 97.31 96 ILE A O 1
ATOM 753 N N . TYR A 1 97 ? -7.888 0.259 11.839 1.00 97.38 97 TYR A N 1
ATOM 754 C CA . TYR A 1 97 ? -8.127 1.406 12.705 1.00 97.38 97 TYR A CA 1
ATOM 755 C C . TYR A 1 97 ? -9.142 1.021 13.782 1.00 97.38 97 TYR A C 1
ATOM 757 O O . TYR A 1 97 ? -10.301 0.752 13.472 1.00 97.38 97 TYR A O 1
ATOM 765 N N . CYS A 1 98 ? -8.683 0.934 15.026 1.00 97.50 98 CYS A N 1
ATOM 766 C CA . CYS A 1 98 ? -9.431 0.413 16.168 1.00 97.50 98 CYS A CA 1
ATOM 767 C C . CYS A 1 98 ? -9.501 1.445 17.295 1.00 97.50 98 CYS A C 1
ATOM 769 O O . CYS A 1 98 ? -8.618 2.292 17.429 1.00 97.50 98 CYS A O 1
ATOM 771 N N . ASP A 1 99 ? -10.563 1.359 18.091 1.00 96.00 99 ASP A N 1
ATOM 772 C CA . ASP A 1 99 ? -10.836 2.241 19.218 1.00 96.00 99 ASP A CA 1
ATOM 773 C C . ASP A 1 99 ? -10.651 1.482 20.536 1.00 96.00 99 ASP A C 1
ATOM 775 O O . ASP A 1 99 ? -11.509 0.712 20.962 1.00 96.00 99 ASP A O 1
ATOM 779 N N . PHE A 1 100 ? -9.511 1.711 21.187 1.00 94.69 100 PHE A N 1
ATOM 780 C CA . PHE A 1 100 ? -9.208 1.158 22.508 1.00 94.69 100 PHE A CA 1
ATOM 781 C C . PHE A 1 100 ? -9.528 2.128 23.653 1.00 94.69 100 PHE A C 1
ATOM 783 O O . PHE A 1 100 ? -9.117 1.877 24.786 1.00 94.69 100 PHE A O 1
ATOM 790 N N . SER A 1 101 ? -10.248 3.226 23.397 1.00 93.12 101 SER A N 1
ATOM 791 C CA . SER A 1 101 ? -10.535 4.251 24.410 1.00 93.12 101 SER A CA 1
ATOM 792 C C . SER A 1 101 ? -11.200 3.674 25.658 1.00 93.12 101 SER A C 1
ATOM 794 O O . SER A 1 101 ? -10.875 4.090 26.766 1.00 93.12 101 SER A O 1
ATOM 796 N N . SER A 1 102 ? -12.054 2.656 25.523 1.00 92.50 102 SER A N 1
ATOM 797 C CA . SER A 1 102 ? -12.714 1.986 26.652 1.00 92.50 102 SER A CA 1
ATOM 798 C C . SER A 1 102 ? -11.757 1.300 27.634 1.00 92.50 102 SER A C 1
ATOM 800 O O . SER A 1 102 ? -12.180 0.921 28.723 1.00 92.50 102 SER A O 1
ATOM 802 N N . LEU A 1 103 ? -10.494 1.096 27.248 1.00 92.19 103 LEU A N 1
ATOM 803 C CA . LEU A 1 103 ? -9.455 0.490 28.082 1.00 92.19 103 LEU A CA 1
ATOM 804 C C . LEU A 1 103 ? -8.585 1.529 28.803 1.00 92.19 103 LEU A C 1
ATOM 806 O O . LEU A 1 103 ? -7.756 1.150 29.629 1.00 92.19 103 LEU A O 1
ATOM 810 N N . LEU A 1 104 ? -8.749 2.820 28.499 1.00 93.56 104 LEU A N 1
ATOM 811 C CA . LEU A 1 104 ? -7.985 3.881 29.148 1.00 93.56 104 LEU A CA 1
ATOM 812 C C . LEU A 1 104 ? -8.482 4.112 30.587 1.00 93.56 104 LEU A C 1
ATOM 814 O O . LEU A 1 104 ? -9.694 4.080 30.824 1.00 93.56 104 LEU A O 1
ATOM 818 N N . PRO A 1 105 ? -7.586 4.407 31.552 1.00 92.75 105 PRO A N 1
ATOM 819 C CA . PRO A 1 105 ? -7.979 4.763 32.919 1.00 92.75 105 PRO A CA 1
ATOM 820 C C . PRO A 1 105 ? -8.888 6.001 32.986 1.00 92.75 105 PRO A C 1
ATOM 822 O O . PRO A 1 105 ? -9.768 6.086 33.843 1.00 92.75 105 PRO A O 1
ATOM 825 N N . SER A 1 106 ? -8.675 6.952 32.075 1.00 93.06 106 SER A N 1
ATOM 826 C CA . SER A 1 106 ? -9.445 8.185 31.910 1.00 93.06 106 SER A CA 1
ATOM 827 C C . SER A 1 106 ? -9.495 8.588 30.433 1.00 93.06 106 SER A C 1
ATOM 829 O O . SER A 1 106 ? -8.609 8.251 29.654 1.00 93.06 106 SER A O 1
ATOM 831 N N . GLN A 1 107 ? -10.551 9.306 30.038 1.00 90.69 107 GLN A N 1
ATOM 832 C CA . GLN A 1 107 ? -10.763 9.798 28.665 1.00 90.69 107 GLN A CA 1
ATOM 833 C C . GLN A 1 107 ? -10.085 11.162 28.450 1.00 90.69 107 GLN A C 1
ATOM 835 O O . GLN A 1 107 ? -10.709 12.126 28.007 1.00 90.69 107 GLN A O 1
ATOM 840 N N . ASP A 1 108 ? -8.825 11.268 28.853 1.00 90.81 108 ASP A N 1
ATOM 841 C CA . ASP A 1 108 ? -8.008 12.469 28.731 1.00 90.81 108 ASP A CA 1
ATOM 842 C C . ASP A 1 108 ? -6.557 12.110 28.387 1.00 90.81 108 ASP A C 1
ATOM 844 O O . ASP A 1 108 ? -6.156 10.948 28.411 1.00 90.81 108 ASP A O 1
ATOM 848 N N . PHE A 1 109 ? -5.751 13.127 28.071 1.00 89.75 109 PHE A N 1
ATOM 849 C CA . PHE A 1 109 ? -4.338 12.937 27.732 1.00 89.75 109 PHE A CA 1
ATOM 850 C C . PHE A 1 109 ? -3.517 12.286 28.851 1.00 89.75 109 PHE A C 1
ATOM 852 O O . PHE A 1 109 ? -2.4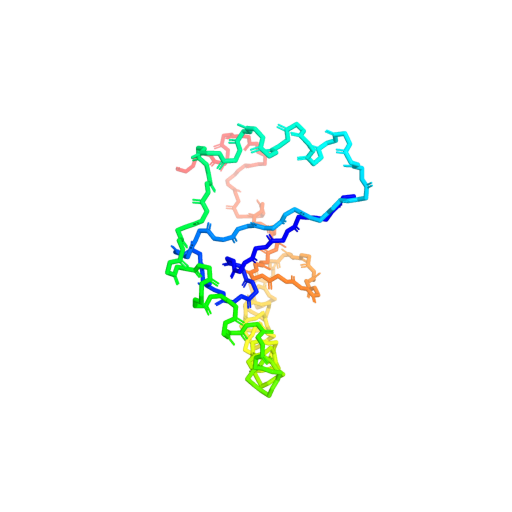63 11.723 28.570 1.00 89.75 109 PHE A O 1
ATOM 859 N N . GLU A 1 110 ? -3.948 12.376 30.113 1.00 91.38 110 GLU A N 1
ATOM 860 C CA . GLU A 1 110 ? -3.263 11.684 31.207 1.00 91.38 110 GLU A CA 1
ATOM 861 C C . GLU A 1 110 ? -3.544 10.178 31.166 1.00 91.38 110 GLU A C 1
ATOM 863 O O . GLU A 1 110 ? -2.632 9.392 31.405 1.00 91.38 110 GLU A O 1
ATOM 868 N N . GLY A 1 111 ? -4.754 9.767 30.774 1.00 87.88 111 GLY A N 1
ATOM 869 C CA . GLY A 1 111 ? -5.111 8.364 30.553 1.00 87.88 111 GLY A CA 1
ATOM 870 C C . GLY A 1 111 ? -4.339 7.692 29.412 1.00 87.88 111 GLY A C 1
ATOM 871 O O . GLY A 1 111 ? -4.178 6.474 29.428 1.00 87.88 111 GLY A O 1
ATOM 872 N N . GLU A 1 112 ? -3.818 8.468 28.456 1.00 87.62 112 GLU A N 1
ATOM 873 C CA . GLU A 1 112 ? -2.971 7.980 27.353 1.00 87.62 112 GLU A CA 1
ATOM 874 C C . GLU A 1 112 ? -1.490 7.803 27.740 1.00 87.62 112 GLU A C 1
ATOM 876 O O . GLU A 1 112 ? -0.731 7.165 27.005 1.00 87.62 112 GLU A O 1
ATOM 881 N N . LYS A 1 113 ? -1.050 8.354 28.881 1.00 84.56 113 LYS A N 1
ATOM 882 C CA . LYS A 1 113 ? 0.331 8.220 29.366 1.00 84.56 113 LYS A CA 1
ATOM 883 C C . LYS A 1 113 ? 0.496 6.908 30.133 1.00 84.56 113 LYS A C 1
ATOM 885 O O . LYS A 1 113 ? 0.347 6.872 31.354 1.00 84.56 113 LYS A O 1
ATOM 890 N N . LEU A 1 114 ? 0.824 5.844 29.407 1.00 60.31 114 LEU A N 1
ATOM 891 C CA . LEU A 1 114 ? 1.333 4.582 29.960 1.00 60.31 114 LEU A CA 1
ATOM 892 C C . LEU A 1 114 ? 2.864 4.545 29.943 1.00 60.31 114 LEU A C 1
ATOM 894 O O . LEU A 1 114 ? 3.456 4.958 28.919 1.00 60.31 114 LEU A O 1
#

InterPro domains:
  IPR004839 Aminotransferase, class I/classII, large domain [PF00155] (1-103)
  IPR015421 Pyridoxal phosphate-dependent transferase, major domain [G3DSA:3.40.640.10] (1-54)
  IPR015422 Pyridoxal phosphate-dependent transferase, small domain [G3DSA:3.90.1150.10] (55-113)
  IPR015424 Pyridoxal phosphate-dependent transferase [SSF53383] (2-106)
  IPR050478 Ethylene and sulfur compound biosynthesis-related protein [PTHR43795] (1-107)

Foldseek 3Di:
DDKDDCCFQVVPVVQLDIDDDDPPPVVVVVVVVVCVVRPRDPVSVVVVVVCVVPPVNVVVSNVVVVVVLVVVLVVVVVVCVVVVWDWDDDPDGNDTGTDPCVVFPDNDPVSVPD